Protein AF-A0A972Z499-F1 (afdb_monomer)

pLDDT: mean 80.93, std 13.4, range [44.44, 93.5]

Radius of gyration: 19.12 Å; Cα contacts (8 Å, |Δi|>4): 75; chains: 1; bounding box: 47×45×54 Å

Solvent-accessible surface area (backbone atoms only — not comparable to full-atom values): 5852 Å² total; per-residue (Å²): 137,55,73,70,60,51,49,57,65,52,66,78,48,67,92,84,61,85,68,68,48,76,49,69,54,90,76,53,98,85,51,92,68,80,53,71,49,77,22,54,58,80,44,75,46,82,41,79,48,91,86,52,95,57,73,43,77,45,78,41,52,53,59,70,72,58,46,51,54,48,52,56,61,72,67,54,73,80,89,82,74,80,81,82,78,82,136

Secondary structure (DSSP, 8-state):
--HHHHHHHHHTS-TTPPPEEEEEPPPPTT-SS--EEEEE--EEEEEE-TT-S-EEEEEE-S-HHHHHHHHHHHHS-----------

Structure (mmCIF, N/CA/C/O backbone):
data_AF-A0A972Z499-F1
#
_entry.id   AF-A0A972Z499-F1
#
loop_
_atom_site.group_PDB
_atom_site.id
_atom_site.type_symbol
_atom_site.label_atom_id
_atom_site.label_alt_id
_atom_site.label_comp_id
_atom_site.label_asym_id
_atom_site.label_entity_id
_atom_site.label_seq_id
_atom_site.pdbx_PDB_ins_code
_atom_site.Cartn_x
_atom_site.Cartn_y
_atom_site.Cartn_z
_atom_site.occupancy
_atom_site.B_iso_or_equiv
_atom_site.auth_seq_id
_atom_site.auth_comp_id
_atom_site.auth_asym_id
_atom_site.auth_atom_id
_atom_site.pdbx_PDB_model_num
ATOM 1 N N . MET A 1 1 ? -8.426 5.252 -8.346 1.00 76.94 1 MET A N 1
ATOM 2 C CA . MET A 1 1 ? -7.493 6.256 -7.804 1.00 76.94 1 MET A CA 1
ATOM 3 C C . MET A 1 1 ? -6.275 6.296 -8.709 1.00 76.94 1 MET A C 1
ATOM 5 O O . MET A 1 1 ? -5.719 5.242 -8.997 1.00 76.94 1 MET A O 1
ATOM 9 N N . ARG A 1 2 ? -5.920 7.467 -9.235 1.00 86.00 2 ARG A N 1
ATOM 10 C CA . ARG A 1 2 ? -4.707 7.688 -10.034 1.00 86.00 2 ARG A CA 1
ATOM 11 C C . ARG A 1 2 ? -3.544 8.071 -9.116 1.00 86.00 2 ARG A C 1
ATOM 13 O O . ARG A 1 2 ? -3.754 8.607 -8.033 1.00 86.00 2 ARG A O 1
ATOM 20 N N . VAL A 1 3 ? -2.311 7.864 -9.580 1.00 86.88 3 VAL A N 1
ATOM 21 C CA . VAL A 1 3 ? -1.089 8.160 -8.805 1.00 86.88 3 VAL A CA 1
ATOM 22 C C . VAL A 1 3 ? -1.029 9.621 -8.347 1.00 86.88 3 VAL A C 1
ATOM 24 O O . VAL A 1 3 ? -0.650 9.888 -7.214 1.00 86.88 3 VAL A O 1
ATOM 27 N N . HIS A 1 4 ? -1.448 10.571 -9.187 1.00 89.12 4 HIS A N 1
ATOM 28 C CA . HIS A 1 4 ? -1.434 11.989 -8.813 1.00 89.12 4 HIS A CA 1
ATOM 29 C C . HIS A 1 4 ? -2.397 12.310 -7.658 1.00 89.12 4 HIS A C 1
ATOM 31 O O . HIS A 1 4 ? -2.093 13.176 -6.851 1.00 89.12 4 HIS A O 1
ATOM 37 N N . GLU A 1 5 ? -3.536 11.614 -7.563 1.00 89.00 5 GLU A N 1
ATOM 38 C CA . GLU A 1 5 ? -4.493 11.783 -6.460 1.00 89.00 5 GLU A CA 1
ATOM 39 C C . GLU A 1 5 ? -3.918 11.207 -5.165 1.00 89.00 5 GLU A C 1
ATOM 41 O O . GLU A 1 5 ? -4.079 11.793 -4.102 1.00 89.00 5 GLU A O 1
ATOM 46 N N . LEU A 1 6 ? -3.206 10.078 -5.258 1.00 87.56 6 LEU A N 1
ATOM 47 C CA . LEU A 1 6 ? -2.520 9.482 -4.114 1.00 87.56 6 LEU A CA 1
ATOM 48 C C . LEU A 1 6 ? -1.403 10.395 -3.589 1.00 87.56 6 LEU A C 1
ATOM 50 O O . LEU A 1 6 ? -1.304 10.597 -2.385 1.00 87.56 6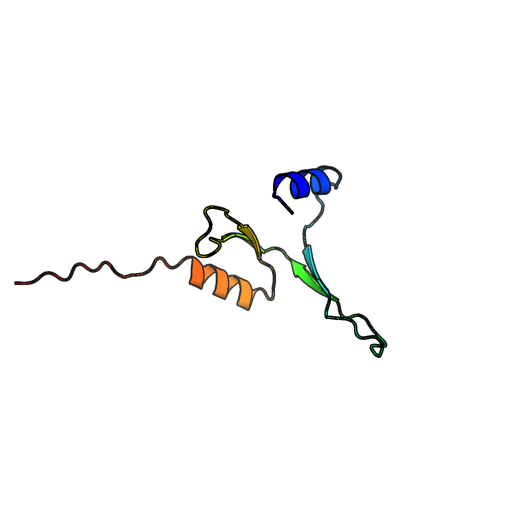 LEU A O 1
ATOM 54 N N . ILE A 1 7 ? -0.584 10.963 -4.480 1.00 88.62 7 ILE A N 1
ATOM 55 C CA . ILE A 1 7 ? 0.486 11.895 -4.094 1.00 88.62 7 ILE A CA 1
ATOM 56 C C . ILE A 1 7 ? -0.092 13.124 -3.394 1.00 88.62 7 ILE A C 1
ATOM 58 O O . ILE A 1 7 ? 0.470 13.552 -2.396 1.00 88.62 7 ILE A O 1
ATOM 62 N N . ASP A 1 8 ? -1.203 13.668 -3.890 1.00 90.69 8 ASP A N 1
ATOM 63 C CA . ASP A 1 8 ? -1.876 14.813 -3.272 1.00 90.69 8 ASP A CA 1
ATOM 64 C C . ASP A 1 8 ? -2.288 14.500 -1.822 1.00 90.69 8 ASP A C 1
ATOM 66 O O . ASP A 1 8 ? -1.904 15.218 -0.904 1.00 90.69 8 ASP A O 1
ATOM 70 N N . ILE A 1 9 ? -2.925 13.343 -1.595 1.00 89.88 9 ILE A N 1
ATOM 71 C CA . ILE A 1 9 ? -3.328 12.875 -0.256 1.00 89.88 9 ILE A CA 1
ATOM 72 C C . ILE A 1 9 ? -2.120 12.663 0.670 1.00 89.88 9 ILE A C 1
ATOM 74 O O . ILE A 1 9 ? -2.164 13.012 1.851 1.00 89.88 9 ILE A O 1
ATOM 78 N N . LEU A 1 10 ? -1.044 12.063 0.154 1.00 88.44 10 LEU A N 1
ATOM 79 C CA . LEU A 1 10 ? 0.167 11.798 0.934 1.00 88.44 10 LEU A CA 1
ATOM 80 C C . LEU A 1 10 ? 0.990 13.067 1.185 1.00 88.44 10 LEU A C 1
ATOM 82 O O . LEU A 1 10 ? 1.713 13.129 2.174 1.00 88.44 10 LEU A O 1
ATOM 86 N N . SER A 1 11 ? 0.874 14.086 0.332 1.00 89.56 11 SER A N 1
ATOM 87 C CA . SER A 1 11 ? 1.625 15.338 0.460 1.00 89.56 11 SER A CA 1
ATOM 88 C C . SER A 1 11 ? 1.246 16.141 1.706 1.00 89.56 11 SER A C 1
ATOM 90 O O . SER A 1 11 ? 2.041 16.975 2.141 1.00 89.56 11 SER A O 1
ATOM 92 N N . ASP A 1 12 ? 0.061 15.906 2.272 1.00 91.06 12 ASP A N 1
ATOM 93 C CA . ASP A 1 12 ? -0.386 16.515 3.529 1.00 91.06 12 ASP A CA 1
ATOM 94 C C . ASP A 1 12 ? 0.129 15.772 4.781 1.00 91.06 12 ASP A C 1
ATOM 96 O O . ASP A 1 12 ? -0.069 16.238 5.906 1.00 91.06 12 ASP A O 1
ATOM 100 N N . GLN A 1 13 ? 0.785 14.617 4.613 1.00 90.81 13 GLN A N 1
ATOM 101 C CA . GLN A 1 13 ? 1.314 13.800 5.708 1.00 90.81 13 GLN A CA 1
ATOM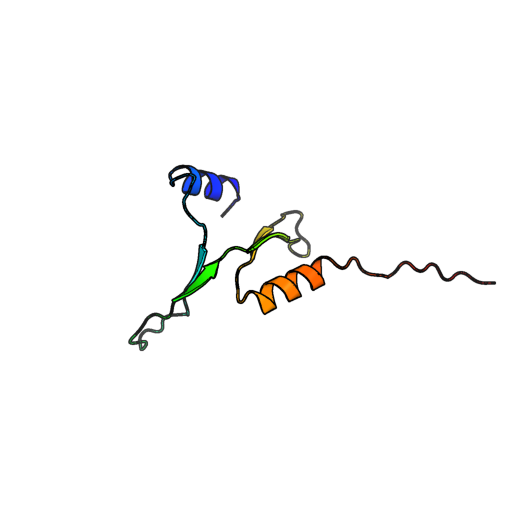 102 C C . GLN A 1 13 ? 2.770 14.164 6.060 1.00 90.81 13 GLN A C 1
ATOM 104 O O . GLN A 1 13 ? 3.482 14.777 5.258 1.00 90.81 13 GLN A O 1
ATOM 109 N N . PRO A 1 14 ? 3.251 13.796 7.264 1.00 93.50 14 PRO A N 1
ATOM 110 C CA . PRO A 1 14 ? 4.654 13.958 7.632 1.00 93.50 14 PRO A CA 1
ATOM 111 C C . PRO A 1 14 ? 5.571 13.184 6.678 1.00 93.50 14 PRO A C 1
ATOM 113 O O . PRO A 1 14 ? 5.293 12.037 6.338 1.00 93.50 14 PRO A O 1
ATOM 116 N N . ALA A 1 15 ? 6.694 13.789 6.286 1.00 88.25 15 ALA A N 1
ATOM 117 C CA . ALA A 1 15 ? 7.644 13.169 5.358 1.00 88.25 15 ALA A CA 1
ATOM 118 C C . ALA A 1 15 ? 8.361 11.933 5.938 1.00 88.25 15 ALA A C 1
ATOM 120 O O . ALA A 1 15 ? 8.935 11.149 5.189 1.00 88.25 15 ALA A O 1
ATOM 121 N N . ASP A 1 16 ? 8.360 11.788 7.261 1.00 90.25 16 ASP A N 1
ATOM 122 C CA . ASP A 1 16 ? 8.921 10.670 8.016 1.00 90.25 16 ASP A CA 1
ATOM 123 C C . ASP A 1 16 ? 7.863 9.644 8.456 1.00 90.25 16 ASP A C 1
ATOM 125 O O . ASP A 1 16 ? 8.189 8.713 9.189 1.00 90.25 16 ASP A O 1
ATOM 129 N N . ALA A 1 17 ? 6.606 9.798 8.027 1.00 90.56 17 ALA A N 1
ATOM 130 C CA . ALA A 1 17 ? 5.565 8.819 8.311 1.00 90.56 17 ALA A CA 1
ATOM 131 C C . ALA A 1 17 ? 5.786 7.524 7.513 1.00 90.56 17 ALA A C 1
ATOM 133 O O . ALA A 1 17 ? 6.089 7.549 6.319 1.00 90.56 17 ALA A O 1
ATOM 134 N N . GLU A 1 18 ? 5.586 6.385 8.174 1.00 87.44 18 GLU A N 1
ATOM 135 C CA . GLU A 1 18 ? 5.616 5.071 7.532 1.00 87.44 18 GLU A CA 1
ATOM 136 C C . GLU A 1 18 ? 4.325 4.821 6.740 1.00 87.44 18 GLU A C 1
ATOM 138 O O . GLU A 1 18 ? 3.230 5.204 7.161 1.00 87.44 18 GLU A O 1
ATOM 143 N N . VAL A 1 19 ? 4.453 4.163 5.585 1.00 87.62 19 VAL A N 1
ATOM 144 C CA . VAL A 1 19 ? 3.322 3.769 4.736 1.00 87.62 19 VAL A CA 1
ATOM 145 C C . VAL A 1 19 ? 3.038 2.285 4.947 1.00 87.62 19 VAL A C 1
ATOM 147 O O . VAL A 1 19 ? 3.903 1.442 4.719 1.00 87.62 19 VAL A O 1
ATOM 150 N N . GLU A 1 20 ? 1.807 1.968 5.342 1.00 89.75 20 GLU A N 1
ATOM 151 C CA . GLU A 1 20 ? 1.335 0.598 5.557 1.00 89.75 20 GLU A CA 1
ATOM 152 C C . GLU A 1 20 ? 0.102 0.293 4.699 1.00 89.75 20 GLU A C 1
ATOM 154 O O . GLU A 1 20 ? -0.737 1.161 4.436 1.00 89.75 20 GLU A O 1
ATOM 159 N N . LEU A 1 21 ? -0.033 -0.971 4.302 1.00 89.56 21 LEU A N 1
ATOM 160 C CA . LEU A 1 21 ? -1.216 -1.521 3.661 1.00 89.56 21 LEU A CA 1
ATOM 161 C C . LEU A 1 21 ? -2.141 -2.117 4.727 1.00 89.56 21 LEU A C 1
ATOM 163 O O . LEU A 1 21 ? -1.774 -3.064 5.419 1.00 89.56 21 LEU A O 1
ATOM 167 N N . ALA A 1 22 ? -3.361 -1.590 4.831 1.00 89.38 22 ALA A N 1
ATOM 168 C CA . ALA A 1 22 ? -4.406 -2.160 5.675 1.00 89.38 22 ALA A CA 1
ATOM 169 C C . ALA A 1 22 ? -5.435 -2.905 4.815 1.00 89.38 22 ALA A C 1
ATOM 171 O O . ALA A 1 22 ? -6.071 -2.308 3.943 1.00 89.38 22 ALA A O 1
ATOM 172 N N . VAL A 1 23 ? -5.620 -4.198 5.079 1.00 88.44 23 VAL A N 1
ATOM 173 C CA . VAL A 1 23 ? -6.623 -5.047 4.431 1.00 88.44 23 VAL A CA 1
ATOM 174 C C . VAL A 1 23 ? -7.743 -5.304 5.428 1.00 88.44 23 VAL A C 1
ATOM 176 O O . VAL A 1 23 ? -7.543 -5.908 6.477 1.00 88.44 23 VAL A O 1
ATOM 179 N N . ILE A 1 24 ? -8.936 -4.808 5.109 1.00 89.44 24 ILE A N 1
ATOM 180 C CA . ILE A 1 24 ? -10.121 -4.977 5.950 1.00 89.44 24 ILE A CA 1
ATOM 181 C C . ILE A 1 24 ? -10.883 -6.191 5.432 1.00 89.44 24 ILE A C 1
ATOM 183 O O . ILE A 1 24 ? -11.321 -6.203 4.277 1.00 89.44 24 ILE A O 1
ATOM 187 N N . ALA A 1 25 ? -11.042 -7.208 6.279 1.00 86.75 25 ALA A N 1
ATOM 188 C CA . ALA A 1 25 ? -11.862 -8.360 5.940 1.00 86.75 25 ALA A CA 1
ATOM 189 C C . ALA A 1 25 ? -13.325 -7.916 5.733 1.00 86.75 25 ALA A C 1
ATOM 191 O O . ALA A 1 25 ? -13.794 -7.018 6.440 1.00 86.75 25 ALA A O 1
ATOM 192 N N . PRO A 1 26 ? -14.066 -8.519 4.785 1.00 83.50 26 PRO A N 1
ATOM 193 C CA . PRO A 1 26 ? -15.475 -8.202 4.586 1.00 83.50 26 PRO A CA 1
ATOM 194 C C . PRO A 1 26 ? -16.261 -8.319 5.895 1.00 83.50 26 PRO A C 1
ATOM 196 O O . PRO A 1 26 ? -16.210 -9.347 6.568 1.00 83.50 26 PRO A O 1
ATOM 199 N N . VAL A 1 27 ? -16.984 -7.257 6.245 1.00 86.88 27 VAL A N 1
ATOM 200 C CA . VAL A 1 27 ? -17.805 -7.206 7.458 1.00 86.88 27 VAL A CA 1
ATOM 201 C C . VAL A 1 27 ? -19.235 -7.559 7.070 1.00 86.88 27 VAL A C 1
ATOM 203 O O . VAL A 1 27 ? -19.834 -6.871 6.243 1.00 86.88 27 VAL A O 1
ATOM 206 N N . ASP A 1 28 ? -19.763 -8.636 7.644 1.00 82.44 28 ASP A N 1
ATOM 207 C CA . ASP A 1 28 ? -21.158 -9.042 7.462 1.00 82.44 28 ASP A CA 1
ATOM 208 C C . ASP A 1 28 ? -22.047 -8.438 8.562 1.00 82.44 28 ASP A C 1
ATOM 210 O O . ASP A 1 28 ? -21.561 -8.051 9.624 1.00 82.44 28 ASP A O 1
ATOM 214 N N . GLU A 1 29 ? -23.361 -8.375 8.343 1.00 79.00 29 GLU A N 1
ATOM 215 C CA . GLU A 1 29 ? -24.315 -7.780 9.296 1.00 79.00 29 GLU A CA 1
ATOM 216 C C . GLU A 1 29 ? -24.375 -8.560 10.621 1.00 79.00 29 GLU A C 1
ATOM 218 O O . GLU A 1 29 ? -24.791 -8.028 11.650 1.00 79.00 29 GLU A O 1
ATOM 223 N N . SER A 1 30 ? -23.954 -9.827 10.589 1.00 80.75 30 SER A N 1
ATOM 224 C CA . SER A 1 30 ? -23.819 -10.706 11.751 1.00 80.75 30 SER A CA 1
ATOM 225 C C . SER A 1 30 ? -22.404 -10.766 12.337 1.00 80.75 30 SER A C 1
ATOM 227 O O . SER A 1 30 ? -22.168 -11.576 13.229 1.00 80.75 30 SER A O 1
ATOM 229 N N . ALA A 1 31 ? -21.445 -9.999 11.812 1.00 78.81 31 ALA A N 1
ATOM 230 C CA . ALA A 1 31 ? -20.088 -9.978 12.344 1.00 78.81 31 ALA A CA 1
ATOM 231 C C . ALA A 1 31 ? -20.022 -9.080 13.589 1.00 78.81 31 ALA A C 1
ATOM 233 O O . ALA A 1 31 ? -20.284 -7.881 13.515 1.00 78.81 31 ALA A O 1
ATOM 234 N N . ASP A 1 32 ? -19.651 -9.665 14.729 1.00 77.31 32 ASP A N 1
ATOM 235 C CA . ASP A 1 32 ? -19.469 -8.927 15.985 1.00 77.31 32 ASP A CA 1
ATOM 236 C C . ASP A 1 32 ? -18.165 -8.099 16.008 1.00 77.31 32 ASP A C 1
ATOM 238 O O . ASP A 1 32 ? -18.056 -7.155 16.788 1.00 77.31 32 ASP A O 1
ATOM 242 N N . ASP A 1 33 ? -17.200 -8.409 15.130 1.00 81.62 33 ASP A N 1
ATOM 243 C CA . ASP A 1 33 ? -15.880 -7.772 15.079 1.00 81.62 33 ASP A CA 1
ATOM 244 C C . ASP A 1 33 ? -15.391 -7.539 13.638 1.00 81.62 33 ASP A C 1
ATOM 246 O O . ASP A 1 33 ? -15.667 -8.320 12.724 1.00 81.62 33 ASP A O 1
ATOM 250 N N . ILE A 1 34 ? -14.611 -6.468 13.448 1.00 84.25 34 ILE A N 1
ATOM 251 C CA . ILE A 1 34 ? -13.937 -6.139 12.184 1.00 84.25 34 ILE A CA 1
ATOM 252 C C . ILE A 1 34 ? -12.495 -6.635 12.261 1.00 84.25 34 ILE A C 1
ATOM 254 O O . ILE A 1 34 ? -11.729 -6.198 13.121 1.00 84.25 34 ILE A O 1
ATOM 258 N N . THR A 1 35 ? -12.106 -7.519 11.345 1.00 87.62 35 THR A N 1
ATOM 259 C CA . THR A 1 35 ? -10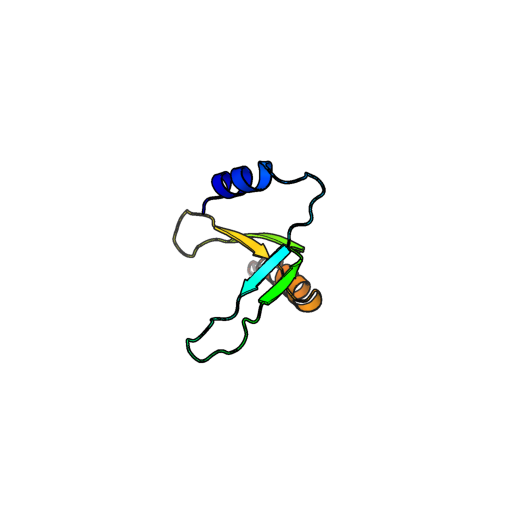.709 -7.947 11.208 1.00 87.62 35 THR A CA 1
ATOM 260 C C . THR A 1 35 ? -9.971 -7.018 10.252 1.00 87.62 35 THR A C 1
ATOM 262 O O . THR A 1 35 ? -10.442 -6.748 9.145 1.00 87.62 35 THR A O 1
ATOM 265 N N . VAL A 1 36 ? -8.821 -6.515 10.699 1.00 91.19 36 VAL A N 1
ATOM 266 C CA . VAL A 1 36 ? -7.935 -5.662 9.905 1.00 91.19 36 VAL A CA 1
ATOM 267 C C . VAL A 1 36 ? -6.529 -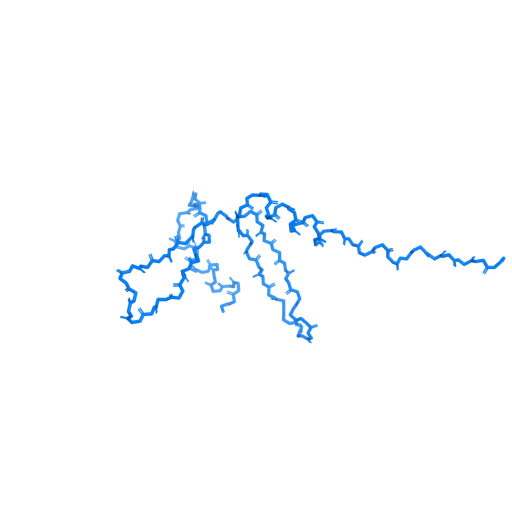6.235 9.976 1.00 91.19 36 VAL A C 1
ATOM 269 O O . VAL A 1 36 ? -5.926 -6.254 11.049 1.00 91.19 36 VAL A O 1
ATOM 272 N N . ASP A 1 37 ? -6.012 -6.654 8.829 1.00 90.88 37 ASP A N 1
ATOM 273 C CA . ASP A 1 37 ? -4.624 -7.063 8.663 1.00 90.88 37 ASP A CA 1
ATOM 274 C C . ASP A 1 37 ? -3.797 -5.861 8.202 1.00 90.88 37 ASP A C 1
ATOM 276 O O . ASP A 1 37 ? -4.243 -5.061 7.376 1.00 90.88 37 ASP A O 1
ATOM 280 N N . ARG A 1 38 ? -2.602 -5.695 8.773 1.00 92.50 38 ARG A N 1
ATOM 281 C CA . ARG A 1 38 ? -1.689 -4.586 8.467 1.00 92.50 38 ARG A CA 1
ATOM 282 C C . ARG A 1 38 ? -0.358 -5.144 8.004 1.00 92.50 38 ARG A C 1
ATOM 284 O O . ARG A 1 38 ? 0.216 -5.990 8.684 1.00 92.50 38 ARG A O 1
ATOM 291 N N . TYR A 1 39 ? 0.127 -4.628 6.887 1.00 91.94 39 TYR A N 1
ATOM 292 C CA . TYR A 1 39 ? 1.389 -5.026 6.284 1.00 91.94 39 TYR A CA 1
ATOM 293 C C . TYR A 1 39 ? 2.221 -3.797 5.938 1.00 91.94 39 TYR A C 1
ATOM 295 O O . TYR A 1 39 ? 1.678 -2.778 5.508 1.00 91.94 39 TYR A O 1
ATOM 303 N N . PHE A 1 40 ? 3.538 -3.896 6.086 1.00 90.19 40 PHE A N 1
ATOM 304 C CA . PHE A 1 40 ? 4.440 -2.888 5.542 1.00 90.19 40 PHE A CA 1
ATOM 305 C C . PHE A 1 40 ? 4.457 -2.975 4.017 1.00 90.19 40 PHE A C 1
ATOM 307 O O . PHE A 1 40 ? 4.206 -4.032 3.439 1.00 90.19 40 PHE A O 1
ATOM 314 N N . VAL A 1 41 ? 4.692 -1.839 3.362 1.00 90.31 41 VAL A N 1
ATOM 315 C CA . VAL A 1 41 ? 4.887 -1.812 1.911 1.00 90.31 41 VAL A CA 1
ATOM 316 C C . VAL A 1 41 ? 6.364 -2.049 1.624 1.00 90.31 41 VAL A C 1
ATOM 318 O O . VAL A 1 41 ? 7.183 -1.150 1.795 1.00 90.31 41 VAL A O 1
A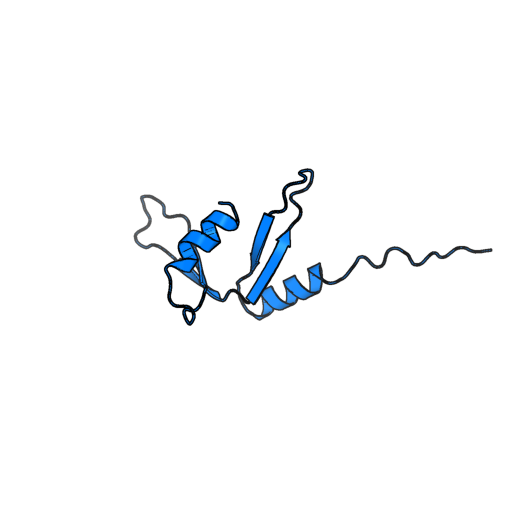TOM 321 N N . ASP A 1 42 ? 6.683 -3.249 1.157 1.00 87.75 42 ASP A N 1
ATOM 322 C CA . ASP A 1 42 ? 8.050 -3.672 0.836 1.00 87.75 42 ASP A CA 1
ATOM 323 C C . ASP A 1 42 ? 8.388 -3.499 -0.653 1.00 87.75 42 ASP A C 1
ATOM 325 O O . ASP A 1 42 ? 9.558 -3.478 -1.034 1.00 87.75 42 ASP A O 1
ATOM 329 N N . GLY A 1 43 ? 7.379 -3.336 -1.516 1.00 86.06 43 GLY A N 1
ATOM 330 C CA . GLY A 1 43 ? 7.583 -3.195 -2.957 1.00 86.06 43 GLY A CA 1
ATOM 331 C C . GLY A 1 43 ? 6.577 -2.274 -3.635 1.00 86.06 43 GLY A C 1
ATOM 332 O O . GLY A 1 43 ? 5.408 -2.200 -3.255 1.00 86.06 43 GLY A O 1
ATOM 333 N N . VAL A 1 44 ? 7.026 -1.587 -4.687 1.00 88.50 44 VAL A N 1
ATOM 334 C CA . VAL A 1 44 ? 6.164 -0.806 -5.581 1.00 88.50 44 VAL A CA 1
ATOM 335 C C . VAL A 1 44 ? 6.540 -1.114 -7.018 1.00 88.50 44 VAL A C 1
ATOM 337 O O . VAL A 1 44 ? 7.689 -0.917 -7.410 1.00 88.50 44 VAL A O 1
ATOM 340 N N . LEU A 1 45 ? 5.575 -1.567 -7.815 1.00 89.12 45 LEU A N 1
ATOM 341 C CA . LEU A 1 45 ? 5.835 -1.942 -9.200 1.00 89.12 45 LEU A CA 1
ATOM 342 C C . LEU A 1 45 ? 4.685 -1.594 -10.147 1.00 89.12 45 LEU A C 1
ATOM 344 O O . LEU A 1 45 ? 3.520 -1.584 -9.743 1.00 89.12 45 LEU A O 1
ATOM 348 N N . PRO A 1 46 ? 4.990 -1.320 -11.424 1.00 86.56 46 PRO A N 1
ATOM 349 C CA . PRO A 1 46 ? 3.975 -1.246 -12.458 1.00 86.56 46 PRO A CA 1
ATOM 350 C C . PRO A 1 46 ? 3.464 -2.650 -12.802 1.00 86.56 46 PRO A C 1
ATOM 352 O O . PRO A 1 46 ? 4.250 -3.545 -13.105 1.00 86.56 46 PRO A O 1
ATOM 355 N N . TRP A 1 47 ? 2.145 -2.822 -12.813 1.00 83.06 47 TRP A N 1
ATOM 356 C CA . TRP A 1 47 ? 1.480 -4.033 -13.273 1.00 83.06 47 TRP A CA 1
ATOM 357 C C . TRP A 1 47 ? 0.692 -3.755 -14.561 1.00 83.06 47 TRP A C 1
ATOM 359 O O . TRP A 1 47 ? -0.138 -2.834 -14.588 1.00 83.06 47 TRP A O 1
ATOM 369 N N . PRO A 1 48 ? 0.937 -4.517 -15.642 1.00 73.81 48 PRO A N 1
ATOM 370 C CA . PRO A 1 48 ? 0.185 -4.376 -16.877 1.00 73.81 48 PRO A CA 1
ATOM 371 C C . PRO A 1 48 ? -1.221 -4.957 -16.702 1.00 73.81 48 PRO A C 1
ATOM 373 O O . PRO A 1 48 ? -1.391 -6.134 -16.383 1.00 73.81 48 PRO A O 1
ATOM 376 N N . ASP A 1 49 ? -2.244 -4.142 -16.941 1.00 70.69 49 ASP A N 1
ATOM 377 C CA . ASP A 1 49 ? -3.633 -4.595 -16.916 1.00 70.69 49 ASP A CA 1
ATOM 378 C C . ASP A 1 49 ? -3.976 -5.283 -18.248 1.00 70.69 49 ASP A C 1
ATOM 380 O O . ASP A 1 49 ? -4.602 -4.683 -19.114 1.00 70.69 49 ASP A O 1
ATOM 384 N N . GLY A 1 50 ? -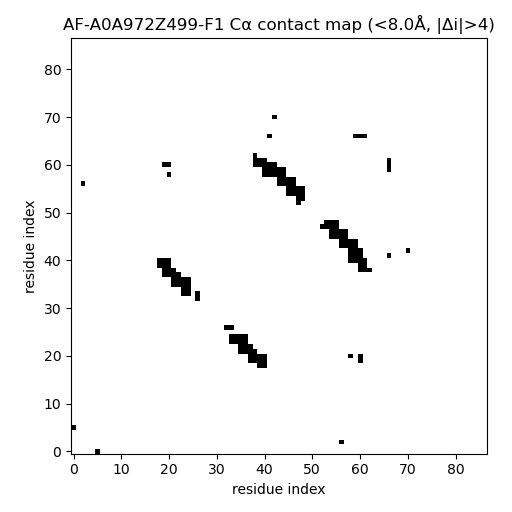3.485 -6.517 -18.437 1.00 66.31 50 GLY A N 1
ATOM 385 C CA . GLY A 1 50 ? -3.845 -7.462 -19.512 1.00 66.31 50 GLY A CA 1
ATOM 386 C C . GLY A 1 50 ? -3.781 -6.932 -20.954 1.00 66.31 50 GLY A C 1
ATOM 387 O O . GLY A 1 50 ? -2.845 -7.233 -21.688 1.00 66.31 50 GLY A O 1
ATOM 388 N N . ASP A 1 51 ? -4.794 -6.163 -21.354 1.00 62.50 51 ASP A N 1
ATOM 389 C CA . ASP A 1 51 ? -5.029 -5.640 -22.706 1.00 62.50 51 ASP A CA 1
ATOM 390 C C . ASP A 1 51 ? -5.117 -4.098 -22.770 1.00 62.50 51 ASP A C 1
ATOM 392 O O . ASP A 1 51 ? -5.184 -3.521 -23.859 1.00 62.50 51 ASP A O 1
ATOM 396 N N . ASN A 1 52 ? -5.127 -3.400 -21.629 1.00 60.56 52 ASN A N 1
ATOM 397 C CA . ASN A 1 52 ? -5.195 -1.942 -21.582 1.00 60.56 52 ASN A CA 1
ATOM 398 C C . ASN A 1 52 ? -3.794 -1.319 -21.576 1.00 60.56 52 ASN A C 1
ATOM 400 O O . ASN A 1 52 ? -2.891 -1.749 -20.866 1.00 60.56 52 ASN A O 1
ATOM 404 N N . THR A 1 53 ? -3.629 -0.205 -22.295 1.00 62.50 53 THR A N 1
ATOM 405 C CA . THR A 1 53 ? -2.427 0.651 -22.207 1.00 62.50 53 THR A CA 1
ATOM 406 C C . THR A 1 53 ? -2.305 1.379 -20.860 1.00 62.50 53 THR A C 1
ATOM 408 O O . THR A 1 53 ? -1.406 2.198 -20.673 1.00 62.50 53 THR A O 1
ATOM 411 N N . GLU A 1 54 ? -3.244 1.155 -19.942 1.00 68.94 54 GLU A N 1
ATOM 412 C CA . GLU A 1 54 ? -3.265 1.764 -18.621 1.00 68.94 54 GLU A CA 1
ATOM 413 C C . GLU A 1 54 ? -2.444 0.911 -17.653 1.00 68.94 54 GLU A C 1
ATOM 415 O O . GLU A 1 54 ? -2.807 -0.212 -17.318 1.00 68.94 54 GLU A O 1
ATOM 420 N N . VAL A 1 55 ? -1.317 1.460 -17.206 1.00 76.94 55 VAL A N 1
ATOM 421 C CA . VAL A 1 55 ? -0.464 0.831 -16.196 1.00 76.94 55 VAL A CA 1
ATOM 422 C C . VAL A 1 55 ? -1.075 1.074 -14.817 1.00 76.94 55 VAL A C 1
ATOM 424 O O . VAL A 1 55 ? -1.259 2.227 -14.413 1.00 76.94 55 VAL A O 1
ATOM 427 N N . ALA A 1 56 ? -1.368 -0.000 -14.086 1.00 85.12 56 ALA A N 1
ATOM 428 C CA . ALA A 1 56 ? -1.681 0.073 -12.665 1.00 85.12 56 ALA A CA 1
ATOM 429 C C . ALA A 1 56 ? -0.373 0.068 -11.861 1.00 85.12 56 ALA A C 1
ATOM 431 O O . ALA A 1 56 ? 0.582 -0.602 -12.236 1.00 85.12 56 ALA A O 1
ATOM 432 N N . ILE A 1 57 ? -0.311 0.807 -10.753 1.00 87.38 57 ILE A N 1
ATOM 433 C CA . ILE A 1 57 ? 0.808 0.709 -9.805 1.00 87.38 57 ILE A CA 1
ATOM 434 C C . ILE A 1 57 ? 0.346 -0.141 -8.631 1.00 87.38 57 ILE A C 1
ATOM 436 O O . ILE A 1 57 ? -0.687 0.154 -8.029 1.00 87.38 57 ILE A O 1
ATOM 440 N N . TRP A 1 58 ? 1.091 -1.197 -8.330 1.00 88.69 58 TRP A N 1
ATOM 441 C CA . TRP A 1 58 ? 0.833 -2.086 -7.206 1.00 88.69 58 TRP A CA 1
ATOM 442 C C . TRP A 1 58 ? 1.748 -1.714 -6.043 1.00 88.69 58 TRP A C 1
ATOM 444 O O . TRP A 1 58 ? 2.957 -1.576 -6.224 1.00 88.69 58 TRP A O 1
ATOM 454 N N . LEU A 1 59 ? 1.152 -1.552 -4.861 1.00 90.25 59 LEU A N 1
ATOM 455 C CA . LEU A 1 59 ? 1.855 -1.502 -3.582 1.00 90.25 59 LEU A CA 1
ATOM 456 C C . LEU A 1 59 ? 1.801 -2.911 -2.999 1.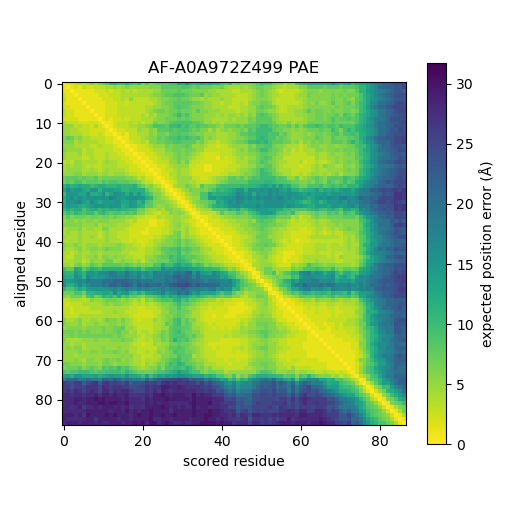00 90.25 59 LEU A C 1
ATOM 458 O O . LEU A 1 59 ? 0.711 -3.436 -2.771 1.00 90.25 59 LEU A O 1
ATOM 462 N N . VAL A 1 60 ? 2.958 -3.529 -2.810 1.00 91.19 60 VAL A N 1
ATOM 463 C CA . VAL A 1 60 ? 3.067 -4.908 -2.339 1.00 91.19 60 VAL A CA 1
ATOM 464 C C . VAL A 1 60 ? 3.471 -4.889 -0.877 1.00 91.19 60 VAL A C 1
ATOM 466 O O . VAL A 1 60 ? 4.500 -4.321 -0.517 1.00 91.19 60 VAL A O 1
ATOM 469 N N . GLY A 1 61 ? 2.636 -5.515 -0.059 1.00 92.00 61 GLY A N 1
ATOM 470 C CA . GLY A 1 61 ? 2.867 -5.755 1.355 1.00 92.00 61 GLY A CA 1
ATOM 471 C C . GLY A 1 61 ? 2.246 -7.089 1.748 1.00 92.00 61 GLY A C 1
ATOM 472 O O . GLY A 1 61 ? 1.254 -7.514 1.151 1.00 92.00 61 GLY A O 1
ATOM 473 N N . GLY A 1 62 ? 2.850 -7.766 2.714 1.00 90.75 62 GLY A N 1
ATOM 474 C CA . GLY A 1 62 ? 2.464 -9.110 3.1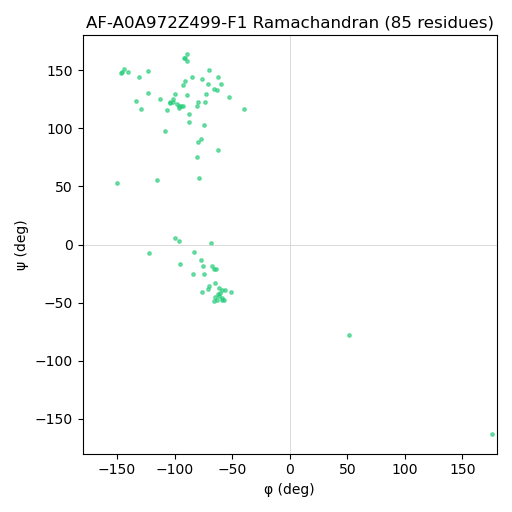29 1.00 90.75 62 GLY A CA 1
ATOM 475 C C . GLY A 1 62 ? 3.410 -9.652 4.193 1.00 90.75 62 GLY A C 1
ATOM 476 O O . GLY A 1 62 ? 4.158 -8.899 4.813 1.00 90.75 62 GLY A O 1
ATOM 477 N N . GLU A 1 63 ? 3.386 -10.965 4.408 1.00 89.38 63 GLU A N 1
ATOM 478 C CA . GLU A 1 63 ? 4.447 -11.625 5.168 1.00 89.38 63 GLU A CA 1
ATOM 479 C C . GLU A 1 63 ? 5.768 -11.530 4.384 1.00 89.38 63 GLU A C 1
ATOM 481 O O . GLU A 1 63 ? 5.790 -11.797 3.183 1.00 89.38 63 GLU A O 1
ATOM 486 N N . GLU A 1 64 ? 6.867 -11.162 5.052 1.00 87.50 64 GLU A N 1
ATOM 487 C CA . GLU A 1 64 ? 8.177 -10.911 4.421 1.00 87.50 64 GLU A CA 1
ATOM 488 C C . GLU A 1 64 ? 8.623 -12.069 3.505 1.00 87.50 64 GLU A C 1
ATOM 490 O O . GLU A 1 64 ? 9.092 -11.842 2.389 1.00 87.50 64 GLU A O 1
ATOM 495 N N . SER A 1 65 ? 8.405 -13.318 3.938 1.00 89.50 65 SER A N 1
ATOM 496 C CA . SER A 1 65 ? 8.693 -14.540 3.174 1.00 89.50 65 SER A CA 1
ATOM 497 C C . SER A 1 65 ? 7.970 -14.572 1.828 1.00 89.50 65 SER A C 1
ATOM 499 O O . SER A 1 65 ? 8.571 -14.885 0.798 1.00 89.50 65 SER A O 1
ATOM 501 N N . ASP A 1 66 ? 6.675 -14.265 1.856 1.00 91.38 66 ASP A N 1
ATOM 502 C CA . ASP A 1 66 ? 5.782 -14.361 0.707 1.00 91.38 66 ASP A CA 1
ATOM 503 C C . ASP A 1 66 ? 6.014 -13.205 -0.260 1.00 91.38 66 ASP A C 1
ATOM 505 O O . ASP A 1 66 ? 6.047 -13.410 -1.474 1.00 91.38 66 ASP A O 1
ATOM 509 N N . VAL A 1 67 ? 6.224 -11.995 0.269 1.00 90.56 67 VAL A N 1
ATOM 510 C CA . VAL A 1 67 ? 6.536 -10.823 -0.552 1.00 90.56 67 VAL A CA 1
ATOM 511 C C . VAL A 1 67 ? 7.861 -11.023 -1.270 1.00 90.56 67 VAL A C 1
ATOM 513 O O . VAL A 1 67 ? 7.919 -10.837 -2.482 1.00 90.56 67 VAL A O 1
ATOM 516 N N . ASN A 1 68 ? 8.905 -11.461 -0.564 1.00 89.12 68 ASN A N 1
ATOM 517 C CA . ASN A 1 68 ? 10.203 -11.697 -1.185 1.00 89.12 68 ASN A CA 1
ATOM 518 C C . ASN A 1 68 ? 10.115 -12.783 -2.272 1.00 89.12 68 ASN A C 1
ATOM 520 O O . ASN A 1 68 ? 10.583 -12.579 -3.388 1.00 89.12 68 ASN A O 1
ATOM 524 N N . ALA A 1 69 ? 9.422 -13.895 -1.993 1.00 90.69 69 ALA A N 1
ATOM 525 C CA . ALA A 1 69 ? 9.197 -14.946 -2.985 1.00 90.69 69 ALA A CA 1
ATOM 526 C C . ALA A 1 69 ? 8.405 -14.452 -4.210 1.00 90.69 69 ALA A C 1
ATOM 528 O O . ALA A 1 69 ? 8.686 -14.865 -5.337 1.00 90.69 69 ALA A O 1
ATOM 529 N N . PHE A 1 70 ? 7.421 -13.572 -4.006 1.00 89.62 70 PHE A N 1
ATOM 530 C CA . PHE A 1 70 ? 6.663 -12.952 -5.089 1.00 89.62 70 PHE A CA 1
ATOM 531 C C . PHE A 1 70 ? 7.540 -12.033 -5.944 1.00 89.62 70 PHE A C 1
ATOM 533 O O . PHE A 1 70 ? 7.516 -12.165 -7.168 1.00 89.62 70 PHE A O 1
ATOM 540 N N . LEU A 1 71 ? 8.320 -11.142 -5.320 1.00 88.06 71 LEU A N 1
ATOM 541 C CA . LEU A 1 71 ? 9.232 -10.227 -6.013 1.00 88.06 71 LEU A CA 1
ATOM 542 C C 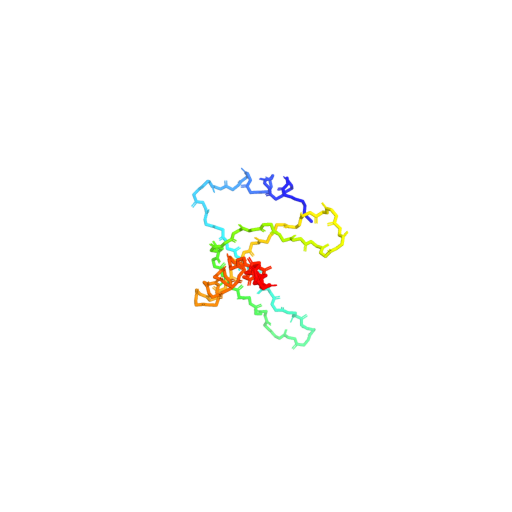. LEU A 1 71 ? 10.260 -11.002 -6.852 1.00 88.06 71 LEU A C 1
ATOM 544 O O . LEU A 1 71 ? 10.388 -10.746 -8.048 1.00 88.06 71 LEU A O 1
ATOM 548 N N . ASP A 1 72 ? 10.872 -12.046 -6.287 1.00 87.56 72 ASP A N 1
ATOM 549 C CA . ASP A 1 72 ? 11.779 -12.939 -7.019 1.00 87.56 72 ASP A CA 1
ATOM 550 C C . ASP A 1 72 ? 11.100 -13.611 -8.229 1.00 87.56 72 ASP A C 1
ATOM 552 O O . ASP A 1 72 ? 11.710 -13.777 -9.288 1.00 87.56 72 ASP A O 1
ATOM 556 N N . ALA A 1 73 ? 9.835 -14.024 -8.098 1.00 88.06 73 ALA A N 1
ATOM 557 C CA . ALA A 1 73 ? 9.116 -14.723 -9.162 1.00 88.06 73 ALA A CA 1
ATOM 558 C C . ALA A 1 73 ? 8.776 -13.813 -10.352 1.00 88.06 73 ALA A C 1
ATOM 560 O O . ALA A 1 73 ? 8.799 -14.267 -11.496 1.00 88.06 73 ALA A O 1
ATOM 561 N N . ILE A 1 74 ? 8.463 -12.542 -10.096 1.00 82.12 74 ILE A N 1
ATOM 562 C CA . ILE A 1 74 ? 8.144 -11.567 -11.148 1.00 82.12 74 ILE A CA 1
ATOM 563 C C . ILE A 1 74 ? 9.396 -10.928 -11.762 1.00 82.12 74 ILE A C 1
ATOM 565 O O . ILE A 1 74 ? 9.350 -10.480 -12.907 1.00 82.12 74 ILE A O 1
ATOM 569 N N . GLU A 1 75 ? 10.509 -10.887 -11.022 1.00 72.81 75 GLU A N 1
ATOM 570 C CA . GLU A 1 75 ? 11.796 -10.382 -11.504 1.00 72.81 75 GLU A CA 1
ATOM 571 C C . GLU A 1 75 ? 12.528 -11.373 -12.407 1.00 72.81 75 GLU A C 1
ATOM 573 O O . GLU A 1 75 ? 13.461 -10.963 -13.092 1.00 72.81 75 GLU A O 1
ATOM 578 N N . GLN A 1 76 ? 12.126 -12.647 -12.464 1.00 56.31 76 GLN A N 1
ATOM 579 C CA . GLN A 1 76 ? 12.684 -13.598 -13.425 1.00 56.31 76 GLN A CA 1
ATOM 580 C C . GLN A 1 76 ? 12.135 -13.319 -14.834 1.00 56.31 76 GLN A C 1
ATOM 582 O O . GLN A 1 76 ? 11.003 -13.705 -15.141 1.00 56.31 76 GLN A O 1
ATOM 587 N N . PRO A 1 77 ? 12.912 -12.689 -15.743 1.00 49.12 77 PRO A N 1
ATOM 588 C CA . PRO A 1 77 ? 12.521 -12.637 -17.138 1.00 49.12 77 PRO A CA 1
ATOM 589 C C . PRO A 1 77 ? 12.492 -14.067 -17.678 1.00 49.12 77 PRO A C 1
ATOM 591 O O . PRO A 1 77 ? 13.422 -14.847 -17.472 1.00 49.12 77 PRO A O 1
ATOM 594 N N . ASN A 1 78 ? 11.415 -14.388 -18.385 1.00 45.69 78 ASN A N 1
ATOM 595 C CA . ASN A 1 78 ? 11.218 -15.639 -19.105 1.00 45.69 78 ASN A CA 1
ATOM 596 C C . ASN A 1 78 ? 12.521 -16.116 -19.798 1.00 45.69 78 ASN A C 1
ATOM 598 O O . ASN A 1 78 ? 12.994 -15.426 -20.707 1.00 45.69 78 ASN A O 1
ATOM 602 N N . PRO A 1 79 ? 13.118 -17.271 -19.439 1.00 47.84 79 PRO A N 1
ATOM 603 C CA . PRO A 1 79 ? 14.241 -17.836 -20.180 1.00 47.84 79 PRO A CA 1
ATOM 604 C C . PRO A 1 79 ? 13.744 -18.561 -21.448 1.00 47.84 79 PRO A C 1
ATOM 606 O O . PRO A 1 79 ? 14.010 -19.742 -21.636 1.00 47.84 79 PRO A O 1
ATOM 609 N N . GLU A 1 80 ? 13.030 -17.873 -22.344 1.00 52.28 80 GLU A N 1
ATOM 610 C CA . GLU A 1 80 ? 12.627 -18.418 -23.655 1.00 52.28 80 GLU A CA 1
ATOM 611 C C . GLU A 1 80 ? 13.267 -17.655 -24.817 1.00 52.28 80 GLU A C 1
ATOM 613 O O . GLU A 1 80 ? 12.606 -17.170 -25.735 1.00 52.28 80 GLU A O 1
ATOM 618 N N . THR A 1 81 ? 14.596 -17.555 -24.813 1.00 50.22 81 THR A N 1
ATOM 619 C CA . THR A 1 81 ? 15.343 -17.392 -26.070 1.00 50.22 81 THR A CA 1
ATOM 620 C C . THR A 1 81 ? 16.735 -18.013 -25.968 1.00 50.22 81 THR A C 1
ATOM 622 O O . THR A 1 81 ? 17.748 -17.384 -26.258 1.00 50.22 81 THR A O 1
ATOM 625 N N . THR A 1 82 ? 16.802 -19.286 -25.570 1.00 51.91 82 THR A N 1
ATOM 626 C CA . THR A 1 82 ? 17.893 -20.137 -26.065 1.00 51.91 82 THR A CA 1
ATOM 627 C C . THR A 1 82 ? 17.507 -20.514 -27.489 1.00 51.91 82 THR A C 1
ATOM 629 O O . THR A 1 82 ? 16.758 -21.462 -27.708 1.00 51.91 82 THR A O 1
ATOM 632 N N . ASP A 1 83 ? 17.947 -19.694 -28.444 1.00 53.16 83 ASP A N 1
ATOM 633 C CA . ASP A 1 83 ? 17.927 -19.986 -29.878 1.00 53.16 83 ASP A CA 1
ATOM 634 C C . ASP A 1 83 ? 18.827 -21.209 -30.121 1.00 53.16 83 ASP A C 1
ATOM 636 O O . ASP A 1 83 ? 20.021 -21.113 -30.400 1.00 53.16 83 ASP A O 1
ATOM 640 N N . GLU A 1 84 ? 18.268 -22.394 -29.883 1.00 60.78 84 GLU A N 1
ATOM 641 C CA . GLU A 1 84 ? 18.854 -23.663 -30.280 1.00 60.78 84 GLU A CA 1
ATOM 642 C C . GLU A 1 84 ? 18.552 -23.850 -31.772 1.00 60.78 84 GLU A C 1
ATOM 644 O O . GLU A 1 84 ? 17.525 -24.404 -32.161 1.00 60.78 84 GLU A O 1
ATOM 649 N N . GLY A 1 85 ? 19.431 -23.329 -32.627 1.00 44.44 85 GLY A N 1
ATOM 650 C CA . GLY A 1 85 ? 19.390 -23.581 -34.066 1.00 44.44 85 GLY A CA 1
ATOM 651 C C . GLY A 1 85 ? 20.534 -24.491 -34.527 1.00 44.44 85 GLY A C 1
ATOM 652 O O . GLY A 1 85 ? 21.625 -23.978 -34.772 1.00 44.44 85 GLY A O 1
ATOM 653 N N . PRO A 1 86 ? 20.326 -25.816 -34.692 1.00 60.41 86 PRO A N 1
ATOM 654 C CA . PRO A 1 86 ? 21.155 -26.672 -35.550 1.00 60.41 86 PRO A CA 1
ATOM 655 C C . PRO A 1 86 ? 20.583 -26.687 -36.991 1.00 60.41 86 PRO A C 1
ATOM 657 O O . PRO A 1 86 ? 19.417 -26.311 -37.167 1.00 60.41 86 PRO A O 1
ATOM 660 N N . PRO A 1 87 ? 21.311 -27.130 -38.043 1.00 59.12 87 PRO A N 1
ATOM 661 C CA . PRO A 1 87 ? 22.432 -28.086 -38.056 1.00 59.12 87 PRO A CA 1
ATOM 662 C C . PRO A 1 87 ? 23.802 -27.561 -38.521 1.00 59.12 87 PRO A C 1
ATOM 664 O O . PRO A 1 87 ? 23.863 -26.553 -39.259 1.00 59.12 87 PRO A O 1
#

Mean predicted aligned error: 9.93 Å

Sequence (87 aa):
MRVHELIDILSDQPADAEVELAVIAPVDESADDITVDRYFVDGVLPWPDGDNTEVAIWLVGGEESDVNAFLDAIEQPNPETTDEGPP

Nearest PDB structures (foldseek):
  4o8l-assembly2_D  TM=4.673E-01  e=2.371E+00  Streptococcus pneumoniae R6
  4o8l-assembly1_B  TM=4.395E-01  e=4.149E+00  Streptococcus pneumoniae R6
  4o8t-assembly1_B  TM=4.329E-01  e=5.662E+00  Streptococcus pneumoniae R6

Foldseek 3Di:
DDPVVVCVVCVPDDPPDFDKDKDWDDDDPPDPDIDIDIWGQPDWDWDDPPPDPDTDIDRDTDPPVVSVVVVVVVPDDDPPPPPPDDD